Protein AF-A0A1T4Y757-F1 (afdb_monomer)

Nearest PDB structures (foldseek):
  8fqc-assembly1_H1  TM=3.745E-01  e=6.861E+00  Agrobacterium phage Milano
  8yt8-assembly1_D  TM=1.750E-01  e=9.512E+00  Mus musculus

Secondary structure (DSSP, 8-state):
-PPPPS---------------------TTS-S--HHHHHHHHHHHH-SSEEEEEEEETTEEEEEEEEE-----S--------

InterPro domains:
  IPR018743 Protein of unknown function DUF2292 [PF10055] (36-72)

Organism: NCBI:txid48467

Structure (mmCIF, N/CA/C/O backbone):
data_AF-A0A1T4Y757-F1
#
_entry.id   AF-A0A1T4Y757-F1
#
loop_
_atom_site.group_PDB
_atom_site.id
_atom_site.type_symbol
_atom_site.label_atom_id
_atom_site.label_alt_id
_atom_site.label_comp_id
_atom_site.label_asym_id
_atom_site.label_entity_id
_atom_site.label_seq_id
_atom_site.pdbx_PDB_ins_code
_atom_site.Cartn_x
_atom_site.Cartn_y
_atom_site.Cartn_z
_atom_site.occupancy
_atom_site.B_iso_or_equiv
_atom_site.auth_seq_id
_atom_site.auth_comp_id
_atom_site.auth_asym_id
_atom_site.auth_atom_id
_atom_site.pdbx_PDB_model_num
ATOM 1 N N . MET A 1 1 ? -35.019 -59.516 -29.571 1.00 54.34 1 MET A N 1
ATOM 2 C CA . MET A 1 1 ? -34.101 -58.403 -29.239 1.00 54.34 1 MET A CA 1
ATOM 3 C C . MET A 1 1 ? -34.489 -57.918 -27.852 1.00 54.34 1 MET A C 1
ATOM 5 O O . MET A 1 1 ? -35.627 -57.511 -27.675 1.00 54.34 1 MET A O 1
ATOM 9 N N . GLN A 1 2 ? -33.623 -58.124 -26.860 1.00 59.00 2 GLN A N 1
ATOM 10 C CA . GLN A 1 2 ? -33.934 -57.956 -25.436 1.00 59.00 2 GLN A CA 1
ATOM 11 C C . GLN A 1 2 ? -33.761 -56.486 -25.020 1.00 59.00 2 GLN A C 1
ATOM 13 O O . GLN A 1 2 ? -32.709 -55.905 -25.271 1.00 59.00 2 GLN A O 1
ATOM 18 N N . ILE A 1 3 ? -34.776 -55.898 -24.386 1.00 62.88 3 ILE A N 1
ATOM 19 C CA . ILE A 1 3 ? -34.713 -54.561 -23.773 1.00 62.88 3 ILE A CA 1
ATOM 20 C C . ILE A 1 3 ? -34.068 -54.720 -22.381 1.00 62.88 3 ILE A C 1
ATOM 22 O O . ILE A 1 3 ? -34.492 -55.612 -21.640 1.00 62.88 3 ILE A O 1
ATOM 26 N N . PRO A 1 4 ? -33.038 -53.934 -22.014 1.00 62.47 4 PRO A N 1
ATOM 27 C CA . PRO A 1 4 ? -32.370 -54.076 -20.721 1.00 62.47 4 PRO A CA 1
ATOM 28 C C . PRO A 1 4 ? -33.247 -53.584 -19.548 1.00 62.47 4 PRO A C 1
ATOM 30 O O . PRO A 1 4 ? -34.041 -52.657 -19.728 1.00 62.47 4 PRO A O 1
ATOM 33 N N . PRO A 1 5 ? -33.116 -54.186 -18.347 1.00 64.06 5 PRO A N 1
ATOM 34 C CA . PRO A 1 5 ? -33.880 -53.802 -17.161 1.00 64.06 5 PRO A CA 1
ATOM 35 C C . PRO A 1 5 ? -33.457 -52.425 -16.626 1.00 64.06 5 PRO A C 1
ATOM 37 O O . PRO A 1 5 ? -32.276 -52.098 -16.534 1.00 64.06 5 PRO A O 1
ATOM 40 N N . MET A 1 6 ? -34.459 -51.623 -16.268 1.00 63.69 6 MET A N 1
ATOM 41 C CA . MET A 1 6 ? -34.393 -50.187 -15.979 1.00 63.69 6 MET A CA 1
ATOM 42 C C . MET A 1 6 ? -33.904 -49.859 -14.552 1.00 63.69 6 MET A C 1
ATOM 44 O O . MET A 1 6 ? -34.512 -49.035 -13.879 1.00 63.69 6 MET A O 1
ATOM 48 N N . ASP A 1 7 ? -32.820 -50.495 -14.091 1.00 54.12 7 ASP A N 1
ATOM 49 C CA . ASP A 1 7 ? -32.281 -50.313 -12.722 1.00 54.12 7 ASP A CA 1
ATOM 50 C C . ASP A 1 7 ? -30.786 -49.919 -12.680 1.00 54.12 7 ASP A C 1
ATOM 52 O O . ASP A 1 7 ? -30.147 -49.893 -11.636 1.00 54.12 7 ASP A O 1
ATOM 56 N N . SER A 1 8 ? -30.189 -49.557 -13.820 1.00 52.72 8 SER A N 1
ATOM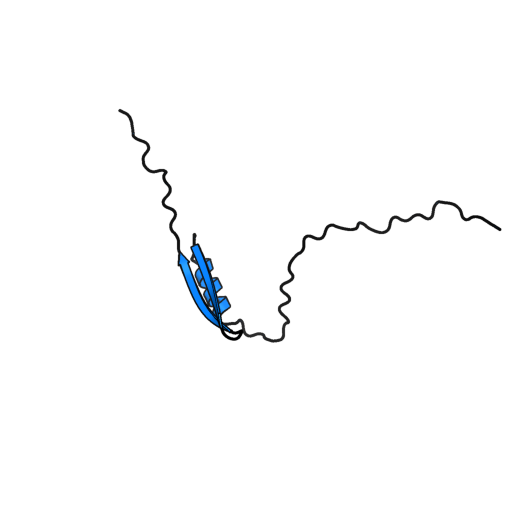 57 C CA . SER A 1 8 ? -28.784 -49.120 -13.898 1.00 52.72 8 SER A CA 1
ATOM 58 C C . SER A 1 8 ? -28.621 -47.595 -13.987 1.00 52.72 8 SER A C 1
ATOM 60 O O . SER A 1 8 ? -27.795 -47.105 -14.758 1.00 52.72 8 SER A O 1
ATOM 62 N N . TRP A 1 9 ? -29.402 -46.827 -13.220 1.00 51.91 9 TRP A N 1
ATOM 63 C CA . TRP A 1 9 ? -29.202 -45.379 -13.069 1.00 51.91 9 TRP A CA 1
ATOM 64 C C . TRP A 1 9 ? -28.415 -45.104 -11.782 1.00 51.91 9 TRP A C 1
ATOM 66 O O . TRP A 1 9 ? -28.973 -45.002 -10.695 1.00 51.91 9 TRP A O 1
ATOM 76 N N . GLN A 1 10 ? -27.092 -45.001 -11.896 1.00 60.44 10 GLN A N 1
ATOM 77 C CA . GLN A 1 10 ? -26.245 -44.457 -10.833 1.00 60.44 10 GLN A CA 1
ATOM 78 C C . GLN A 1 10 ? -26.211 -42.928 -11.005 1.00 60.44 10 GLN A C 1
ATOM 80 O O . GLN A 1 10 ? -25.637 -42.46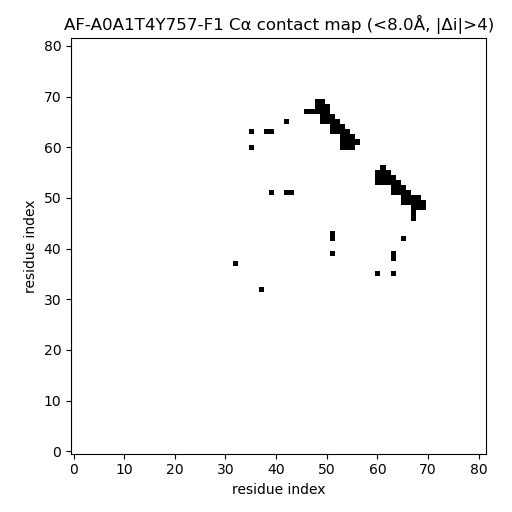2 -11.992 1.00 60.44 10 GLN A O 1
ATOM 85 N N . PRO A 1 11 ? -26.791 -42.115 -10.099 1.00 44.62 11 PRO A N 1
ATOM 86 C CA . PRO A 1 11 ? -26.564 -40.677 -10.121 1.00 44.62 11 PRO A CA 1
ATOM 87 C C . PRO A 1 11 ? -25.115 -40.422 -9.699 1.00 44.62 11 PRO A C 1
ATOM 89 O O . PRO A 1 11 ? -24.777 -40.411 -8.514 1.00 44.62 11 PRO A O 1
ATOM 92 N N . SER A 1 12 ? -24.232 -40.251 -10.681 1.00 51.91 12 SER A N 1
ATOM 93 C CA . SER A 1 12 ? -22.848 -39.873 -10.435 1.00 51.91 12 SER A CA 1
ATOM 94 C C . SER A 1 12 ? -22.812 -38.500 -9.766 1.00 51.91 12 SER A C 1
ATOM 96 O O . SER A 1 12 ? -23.138 -37.488 -10.379 1.00 51.91 12 SER A O 1
ATOM 98 N N . SER A 1 13 ? -22.410 -38.511 -8.498 1.00 47.16 13 SER A N 1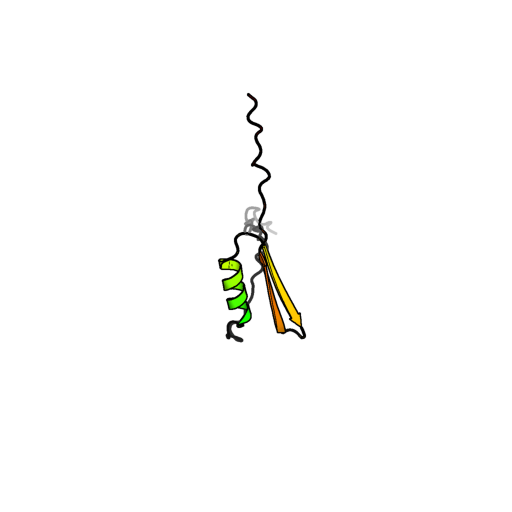
ATOM 99 C CA . SER A 1 13 ? -21.670 -37.461 -7.802 1.00 47.16 13 SER A CA 1
ATOM 100 C C . SER A 1 13 ? -22.118 -36.014 -8.027 1.00 47.16 13 SER A C 1
ATOM 102 O O . SER A 1 13 ? -21.659 -35.325 -8.930 1.00 47.16 13 SER A O 1
ATOM 104 N N . LYS A 1 14 ? -22.924 -35.536 -7.071 1.00 50.72 14 LYS A N 1
ATOM 105 C CA . LYS A 1 14 ? -22.756 -34.254 -6.359 1.00 50.72 14 LYS A CA 1
ATOM 106 C C . LYS A 1 14 ? -21.890 -33.221 -7.097 1.00 50.72 14 LYS A C 1
ATOM 108 O O . LYS A 1 14 ? -20.690 -33.117 -6.846 1.00 50.72 14 LYS A O 1
ATOM 113 N N . PHE A 1 15 ? -22.515 -32.412 -7.948 1.00 44.69 15 PHE A N 1
ATOM 114 C CA . PHE A 1 15 ? -21.888 -31.198 -8.460 1.00 44.69 15 PHE A CA 1
ATOM 115 C C . PHE A 1 15 ? -21.865 -30.163 -7.324 1.00 44.69 15 PHE A C 1
ATOM 117 O O . PHE A 1 15 ? -22.828 -29.436 -7.081 1.00 44.69 15 PHE A O 1
ATOM 124 N N . SER A 1 16 ? -20.796 -30.199 -6.530 1.00 52.28 16 SER A N 1
ATOM 125 C CA . SER A 1 16 ? -20.568 -29.285 -5.414 1.00 52.28 16 SER A CA 1
ATOM 126 C C . SER A 1 16 ? -20.361 -27.861 -5.924 1.00 52.28 16 SER A C 1
ATOM 128 O O . SER A 1 16 ? -19.520 -27.612 -6.783 1.00 52.28 16 SER A O 1
ATOM 130 N N . LEU A 1 17 ? -21.103 -26.922 -5.337 1.00 55.53 17 LEU A N 1
ATOM 131 C CA . LEU A 1 17 ? -20.909 -25.483 -5.462 1.00 55.53 17 LEU A CA 1
ATOM 132 C C . LEU A 1 17 ? -19.527 -25.110 -4.901 1.00 55.53 17 LEU A C 1
ATOM 134 O O . LEU A 1 17 ? -19.367 -24.923 -3.693 1.00 55.53 17 LEU A O 1
ATOM 138 N N . THR A 1 18 ? -18.504 -25.026 -5.746 1.00 52.06 18 THR A N 1
ATOM 139 C CA . THR A 1 18 ? -17.213 -24.488 -5.323 1.00 52.06 18 THR A CA 1
ATOM 140 C C . THR A 1 18 ? -17.295 -22.970 -5.326 1.00 52.06 18 THR A C 1
ATOM 142 O O . THR A 1 18 ? -17.347 -22.314 -6.364 1.00 52.06 18 THR A O 1
ATOM 145 N N . LYS A 1 19 ? -17.299 -22.400 -4.115 1.00 46.69 19 LYS A N 1
ATOM 146 C CA . LYS A 1 19 ? -16.847 -21.028 -3.890 1.00 46.69 19 LYS A CA 1
ATOM 147 C C . LYS A 1 19 ? -15.508 -20.883 -4.605 1.00 46.69 19 LYS A C 1
ATOM 149 O O . LYS A 1 19 ? -14.584 -21.655 -4.357 1.00 46.69 19 LYS A O 1
ATOM 154 N N . SER A 1 20 ? -15.447 -19.929 -5.519 1.00 51.31 20 SER A N 1
ATOM 155 C CA . SER A 1 20 ? -14.235 -19.482 -6.183 1.00 51.31 20 SER A CA 1
ATOM 156 C C . SER A 1 20 ? -13.217 -19.051 -5.129 1.00 51.31 20 SER A C 1
ATOM 158 O O . SER A 1 20 ? -13.208 -17.902 -4.691 1.00 51.31 20 SER A O 1
ATOM 160 N N . ASN A 1 21 ? -12.371 -19.980 -4.698 1.00 54.47 21 ASN A N 1
ATOM 161 C CA . ASN A 1 21 ? -11.152 -19.639 -3.996 1.00 54.47 21 ASN A CA 1
ATOM 162 C C . ASN A 1 21 ? -10.155 -19.249 -5.079 1.00 54.47 21 ASN A C 1
ATOM 164 O O . ASN A 1 21 ? -9.692 -20.096 -5.839 1.00 54.47 21 ASN A O 1
ATOM 168 N N . VAL A 1 22 ? -9.872 -17.950 -5.168 1.00 59.75 22 VAL A N 1
ATOM 169 C CA . VAL A 1 22 ? -8.721 -17.427 -5.904 1.00 59.75 22 VAL A CA 1
ATOM 170 C C . VAL A 1 22 ? -7.482 -18.089 -5.305 1.00 59.75 22 VAL A C 1
ATOM 172 O O . VAL A 1 22 ? -6.983 -17.681 -4.258 1.00 59.75 22 VAL A O 1
ATOM 175 N N . THR A 1 23 ? -7.022 -19.167 -5.931 1.00 45.75 23 THR A N 1
ATOM 176 C CA . THR A 1 23 ? -5.715 -19.746 -5.655 1.00 45.75 23 THR A CA 1
ATOM 177 C C . THR A 1 23 ? -4.694 -18.726 -6.137 1.00 45.75 23 THR A C 1
ATOM 179 O O . THR A 1 23 ? -4.504 -18.550 -7.337 1.00 45.75 23 THR A O 1
ATOM 182 N N . MET A 1 24 ? -4.061 -18.014 -5.201 1.00 59.25 24 MET A N 1
ATOM 183 C CA . MET A 1 24 ? -2.806 -17.328 -5.485 1.00 59.25 24 MET A CA 1
ATOM 184 C C . MET A 1 24 ? -1.762 -18.403 -5.785 1.00 59.25 24 MET A C 1
ATOM 186 O O . MET A 1 24 ? -1.122 -18.942 -4.883 1.00 59.25 24 MET A O 1
ATOM 190 N N . THR A 1 25 ? -1.641 -18.766 -7.057 1.00 44.31 25 THR A N 1
ATOM 191 C CA . THR A 1 25 ? -0.572 -19.620 -7.563 1.00 44.31 25 THR A CA 1
ATOM 192 C C . THR A 1 25 ? 0.721 -18.806 -7.526 1.00 44.31 25 THR A C 1
ATOM 194 O O . THR A 1 25 ? 1.087 -18.172 -8.509 1.00 44.31 25 THR A O 1
ATOM 197 N N . HIS A 1 26 ? 1.400 -18.760 -6.377 1.00 56.31 26 HIS A N 1
ATOM 198 C CA . HIS A 1 26 ? 2.800 -18.342 -6.344 1.00 56.31 26 HIS A CA 1
ATOM 199 C C . HIS A 1 26 ? 3.621 -19.552 -6.797 1.00 56.31 26 HIS A C 1
ATOM 201 O O . HIS A 1 26 ? 3.820 -20.506 -6.043 1.00 56.31 26 HIS A O 1
ATOM 207 N N . SER A 1 27 ? 4.007 -19.562 -8.072 1.00 48.75 27 SER A N 1
ATOM 208 C CA . SER A 1 27 ? 4.958 -20.532 -8.611 1.00 48.75 27 SER A CA 1
ATOM 209 C C . SER A 1 27 ? 6.232 -20.520 -7.746 1.00 48.75 27 SER A C 1
ATOM 211 O O . SER A 1 27 ? 6.722 -19.435 -7.437 1.00 48.75 27 SER A O 1
ATOM 213 N N . PRO A 1 28 ? 6.810 -21.670 -7.347 1.00 55.19 28 PRO A N 1
ATOM 214 C CA . PRO A 1 28 ? 7.870 -21.707 -6.333 1.00 55.19 28 PRO A CA 1
ATOM 215 C C . PRO A 1 28 ? 9.249 -21.197 -6.798 1.00 55.19 28 PRO A C 1
ATOM 217 O O . PRO A 1 28 ? 10.229 -21.391 -6.077 1.00 55.19 28 PRO A O 1
ATOM 220 N N . GLN A 1 29 ? 9.357 -20.588 -7.986 1.00 49.59 29 GLN A N 1
ATOM 221 C CA . GLN A 1 29 ? 10.639 -20.374 -8.669 1.00 49.59 29 GLN A CA 1
ATOM 222 C C . GLN A 1 29 ? 11.143 -18.924 -8.781 1.00 49.59 29 GLN A C 1
ATOM 224 O O . GLN A 1 29 ? 12.194 -18.731 -9.379 1.00 49.59 29 GLN A O 1
ATOM 229 N N . ASP A 1 30 ? 10.494 -17.952 -8.133 1.00 50.16 30 ASP A N 1
ATOM 230 C CA . ASP A 1 30 ? 11.039 -16.599 -7.900 1.00 50.16 30 ASP A CA 1
ATOM 231 C C . ASP A 1 30 ? 10.997 -16.296 -6.395 1.00 50.16 30 ASP A C 1
ATOM 233 O O . ASP A 1 30 ? 10.190 -15.532 -5.878 1.00 50.16 30 ASP A O 1
ATOM 237 N N . ASN A 1 31 ? 11.817 -17.033 -5.650 1.00 53.62 31 ASN A N 1
ATOM 238 C CA . ASN A 1 31 ? 11.711 -17.184 -4.200 1.00 53.62 31 ASN A CA 1
ATOM 239 C C . ASN A 1 31 ? 12.629 -16.210 -3.439 1.00 53.62 31 ASN A C 1
ATOM 241 O O . ASN A 1 31 ? 13.407 -16.611 -2.574 1.00 53.62 31 ASN A O 1
ATOM 245 N N . ALA A 1 32 ? 12.556 -14.922 -3.767 1.00 54.03 32 ALA A N 1
ATOM 246 C CA . ALA A 1 32 ? 12.901 -13.886 -2.802 1.00 54.03 32 ALA A CA 1
ATOM 247 C C . ALA A 1 32 ? 11.575 -13.261 -2.362 1.00 54.03 32 ALA A C 1
ATOM 249 O O . ALA A 1 32 ? 10.857 -12.763 -3.231 1.00 54.03 32 ALA A O 1
ATOM 250 N N . PRO A 1 33 ? 11.205 -13.290 -1.066 1.00 60.28 33 PRO A N 1
ATOM 251 C CA . PRO A 1 33 ? 10.068 -12.506 -0.609 1.00 60.28 33 PRO A CA 1
ATOM 252 C C . PRO A 1 33 ? 10.349 -11.063 -1.018 1.00 60.28 33 PRO A C 1
ATOM 254 O O . PRO A 1 33 ? 11.332 -10.466 -0.576 1.00 60.28 33 PRO A O 1
ATOM 257 N N . GLU A 1 34 ? 9.559 -10.545 -1.959 1.00 75.75 34 GLU A N 1
ATOM 258 C CA . GLU A 1 34 ? 9.768 -9.195 -2.454 1.00 75.75 34 GLU A CA 1
ATOM 259 C C . GLU A 1 34 ? 9.726 -8.268 -1.236 1.00 75.75 34 GLU A C 1
ATOM 261 O O . GLU A 1 34 ? 8.739 -8.267 -0.506 1.00 75.75 34 GLU A O 1
ATOM 266 N N . ALA A 1 35 ? 10.805 -7.526 -0.966 1.00 85.06 35 ALA A N 1
ATOM 267 C CA . ALA A 1 35 ? 11.003 -6.823 0.309 1.00 85.06 35 ALA A CA 1
ATOM 268 C C . ALA A 1 35 ? 9.826 -5.902 0.702 1.00 85.06 35 ALA A C 1
ATOM 270 O O . ALA A 1 35 ? 9.594 -5.626 1.879 1.00 85.06 35 ALA A O 1
ATOM 271 N N . TRP A 1 36 ? 9.039 -5.451 -0.279 1.00 89.19 36 TRP A N 1
ATOM 272 C CA . TRP A 1 36 ? 7.823 -4.674 -0.057 1.00 89.19 36 TRP A CA 1
ATOM 273 C C . TRP A 1 36 ? 6.707 -5.463 0.649 1.00 89.19 36 TRP A C 1
ATOM 275 O O . TRP A 1 36 ? 5.928 -4.862 1.389 1.00 89.19 36 TRP A O 1
ATOM 285 N N . ILE A 1 37 ? 6.635 -6.786 0.481 1.00 92.69 37 ILE A N 1
ATOM 286 C CA . ILE A 1 37 ? 5.661 -7.663 1.145 1.00 92.69 37 ILE A CA 1
ATOM 287 C C . ILE A 1 37 ? 5.851 -7.605 2.658 1.00 92.69 37 ILE A C 1
ATOM 289 O O . ILE A 1 37 ? 4.877 -7.439 3.395 1.00 92.69 37 ILE A O 1
ATOM 293 N N . ASP A 1 38 ? 7.093 -7.692 3.133 1.00 92.44 38 ASP A N 1
ATOM 294 C CA . ASP A 1 38 ? 7.388 -7.628 4.565 1.00 92.44 38 ASP A CA 1
ATOM 295 C C . ASP A 1 38 ? 7.109 -6.230 5.129 1.00 92.44 38 ASP A C 1
ATOM 297 O O . ASP A 1 38 ? 6.545 -6.099 6.218 1.00 92.44 38 ASP A O 1
ATOM 301 N N . ILE A 1 39 ? 7.375 -5.178 4.347 1.00 91.44 39 ILE A N 1
ATOM 302 C CA . ILE A 1 39 ? 7.013 -3.798 4.701 1.00 91.44 39 ILE A CA 1
ATOM 303 C C . ILE A 1 39 ? 5.490 -3.649 4.848 1.00 91.44 39 ILE A C 1
ATOM 305 O O . ILE A 1 39 ? 5.019 -3.053 5.822 1.00 91.44 39 ILE A O 1
ATOM 309 N N . VAL A 1 40 ? 4.704 -4.191 3.912 1.00 94.31 40 VAL A N 1
ATOM 310 C CA . VAL A 1 40 ? 3.233 -4.170 3.981 1.00 94.31 40 VAL A CA 1
ATOM 311 C C . VAL A 1 40 ? 2.746 -4.945 5.200 1.00 94.31 40 VAL A C 1
ATOM 313 O O . VAL A 1 40 ? 1.926 -4.423 5.956 1.00 94.31 40 VAL A O 1
ATOM 316 N N . ARG A 1 41 ? 3.275 -6.151 5.434 1.00 94.06 41 ARG A N 1
ATOM 317 C CA . ARG A 1 41 ? 2.927 -6.972 6.604 1.00 94.06 41 ARG A CA 1
ATOM 318 C C . ARG A 1 41 ? 3.175 -6.219 7.904 1.00 94.06 41 ARG A C 1
ATOM 320 O O . ARG A 1 41 ? 2.280 -6.162 8.742 1.00 94.06 41 ARG A O 1
ATOM 327 N N . GLN A 1 42 ? 4.340 -5.591 8.041 1.00 93.81 42 GLN A N 1
ATOM 328 C CA . GLN A 1 42 ? 4.691 -4.830 9.235 1.00 93.81 42 GLN A CA 1
ATOM 329 C C . GLN A 1 42 ? 3.753 -3.633 9.452 1.00 93.81 42 GLN A C 1
ATOM 331 O O . GLN A 1 42 ? 3.294 -3.414 10.573 1.00 93.81 42 GLN A O 1
ATOM 336 N N . LYS A 1 43 ? 3.438 -2.880 8.389 1.00 93.06 43 LYS A N 1
ATOM 337 C CA . LYS A 1 43 ? 2.541 -1.711 8.452 1.00 93.06 43 LYS A CA 1
ATOM 338 C C . LYS A 1 43 ? 1.109 -2.103 8.815 1.00 93.06 43 LYS A C 1
ATOM 340 O O . LYS A 1 43 ? 0.498 -1.458 9.664 1.00 93.06 43 LYS A O 1
ATOM 345 N N . VAL A 1 44 ? 0.583 -3.163 8.197 1.00 94.94 44 VAL A N 1
ATOM 346 C CA . VAL A 1 44 ? -0.772 -3.665 8.477 1.00 94.94 44 VAL A CA 1
ATOM 347 C C . VAL A 1 44 ? -0.860 -4.246 9.885 1.00 94.94 44 VAL A C 1
ATOM 349 O O . VAL A 1 44 ? -1.844 -3.990 10.571 1.00 94.94 44 VAL A O 1
ATOM 352 N N . ALA A 1 45 ? 0.164 -4.969 10.349 1.00 94.81 45 ALA A N 1
ATOM 353 C CA . ALA A 1 45 ? 0.172 -5.556 11.689 1.00 94.81 45 ALA A CA 1
ATOM 354 C C . ALA A 1 45 ? 0.056 -4.502 12.804 1.00 94.81 45 ALA A C 1
ATOM 356 O O . ALA A 1 45 ? -0.572 -4.761 13.828 1.00 94.81 45 ALA A O 1
ATOM 357 N N . SER A 1 46 ? 0.627 -3.310 12.606 1.00 90.38 46 SER A N 1
ATOM 358 C CA . SER A 1 46 ? 0.515 -2.194 13.554 1.00 90.38 46 SER A CA 1
ATOM 359 C C . SER A 1 46 ? -0.752 -1.344 13.393 1.00 90.38 46 SER A C 1
ATOM 361 O O . SER A 1 46 ? -1.033 -0.516 14.255 1.00 90.38 46 SER A O 1
ATOM 363 N N . MET A 1 47 ? -1.509 -1.498 12.302 1.00 92.75 47 MET A N 1
ATOM 364 C CA . MET A 1 47 ? -2.597 -0.582 11.951 1.00 92.75 47 MET A CA 1
ATOM 365 C C . MET A 1 47 ? -3.945 -1.065 12.491 1.00 92.75 47 MET A C 1
ATOM 367 O O . MET A 1 47 ? -4.460 -2.104 12.083 1.00 92.75 47 MET A O 1
ATOM 371 N N . ARG A 1 48 ? -4.580 -0.264 13.355 1.00 89.62 48 ARG A N 1
ATOM 372 C CA . ARG A 1 48 ? -5.917 -0.579 13.892 1.00 89.62 48 ARG A CA 1
ATOM 373 C C .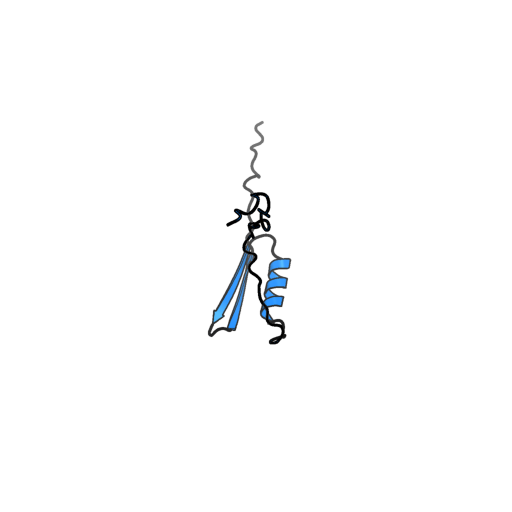 ARG A 1 48 ? -7.044 -0.284 12.902 1.00 89.62 48 ARG A C 1
ATOM 375 O O . ARG A 1 48 ? -8.005 -1.044 12.803 1.00 89.62 48 ARG A O 1
ATOM 382 N N . PHE A 1 49 ? -6.963 0.847 12.210 1.00 90.50 49 PHE A N 1
ATOM 383 C CA . PHE A 1 49 ? -7.916 1.242 11.178 1.00 90.50 49 PHE A CA 1
ATOM 384 C C . PHE A 1 49 ? -7.214 2.161 10.181 1.00 90.50 49 PHE A C 1
ATOM 386 O O . PHE A 1 49 ? -6.478 3.061 10.576 1.00 90.50 49 PHE A O 1
ATOM 393 N N . GLY A 1 50 ? -7.425 1.945 8.886 1.00 92.94 50 GLY A N 1
ATOM 394 C CA . GLY A 1 50 ? -6.716 2.694 7.858 1.00 92.94 50 GLY A CA 1
ATOM 395 C C . GLY A 1 50 ? -6.671 1.969 6.521 1.00 92.94 50 GLY A C 1
ATOM 396 O O . GLY A 1 50 ? -7.515 1.118 6.237 1.00 92.94 50 GLY A O 1
ATOM 397 N N . SER A 1 51 ? -5.708 2.342 5.687 1.00 94.94 51 SER A N 1
ATOM 398 C CA . SER A 1 51 ? -5.471 1.744 4.373 1.00 94.94 51 SER A CA 1
ATOM 399 C C . SER A 1 51 ? -3.981 1.700 4.058 1.00 94.94 51 SER A C 1
ATOM 401 O O . SER A 1 51 ? -3.247 2.619 4.413 1.00 94.94 51 SER A O 1
ATOM 403 N N . VAL A 1 52 ? -3.548 0.663 3.343 1.00 96.12 52 VAL A N 1
ATOM 404 C CA . VAL A 1 52 ? -2.207 0.577 2.755 1.00 96.12 52 VAL A CA 1
ATOM 405 C C . VAL A 1 52 ? -2.349 0.657 1.242 1.00 96.12 52 VAL A C 1
ATOM 407 O O . VAL A 1 52 ? -3.157 -0.065 0.660 1.00 96.12 52 VAL A O 1
ATOM 410 N N . GLN A 1 53 ? -1.588 1.549 0.620 1.00 95.75 53 GLN A N 1
ATOM 411 C CA . GLN A 1 53 ? -1.565 1.754 -0.821 1.00 95.75 53 GLN A CA 1
ATOM 412 C C . GLN A 1 53 ? -0.220 1.297 -1.372 1.00 95.75 53 GLN A C 1
ATOM 414 O O . GLN A 1 53 ? 0.834 1.651 -0.849 1.00 95.75 53 GLN A O 1
ATOM 419 N N . ILE A 1 54 ? -0.270 0.513 -2.441 1.00 95.56 54 ILE A N 1
ATOM 420 C CA . ILE A 1 54 ? 0.910 0.024 -3.148 1.00 95.56 54 ILE A CA 1
ATOM 421 C C . ILE A 1 54 ? 0.896 0.661 -4.532 1.00 95.56 54 ILE A C 1
ATOM 423 O O . ILE A 1 54 ? -0.112 0.581 -5.236 1.00 95.56 54 ILE A O 1
ATOM 427 N N . VAL A 1 55 ? 2.000 1.297 -4.912 1.00 95.44 55 VAL A N 1
ATOM 428 C CA . VAL A 1 55 ? 2.178 1.873 -6.246 1.00 95.44 55 VAL A CA 1
ATOM 429 C C . VAL A 1 55 ? 3.122 0.978 -7.030 1.00 95.44 55 VAL A C 1
ATOM 431 O O . VAL A 1 55 ? 4.215 0.646 -6.565 1.00 95.44 55 VAL A O 1
ATOM 434 N N . VAL A 1 56 ? 2.677 0.583 -8.220 1.00 95.56 56 VAL A N 1
ATOM 435 C CA . VAL A 1 56 ? 3.438 -0.245 -9.153 1.00 95.56 56 VAL A CA 1
ATOM 436 C C . VAL A 1 56 ? 3.753 0.592 -10.381 1.00 95.56 56 VAL A C 1
ATOM 438 O O . VAL A 1 56 ? 2.851 1.176 -10.980 1.00 95.56 56 VAL A O 1
ATOM 441 N N . HIS A 1 57 ? 5.020 0.622 -10.771 1.00 93.81 57 HIS A N 1
ATOM 442 C CA . HIS A 1 57 ? 5.477 1.223 -12.016 1.00 93.81 57 HIS A CA 1
ATOM 443 C C . HIS A 1 57 ? 6.323 0.192 -12.765 1.00 93.81 57 HIS A C 1
ATOM 445 O O . HIS A 1 57 ? 7.146 -0.485 -12.154 1.00 93.81 57 HIS A O 1
ATOM 451 N N . GLU A 1 58 ? 6.095 0.028 -14.071 1.00 92.44 58 GLU A N 1
ATOM 452 C CA . GLU A 1 58 ? 6.862 -0.915 -14.913 1.00 92.44 58 GLU A CA 1
ATOM 453 C C . GLU A 1 58 ? 6.873 -2.366 -14.382 1.00 92.44 58 GLU A C 1
ATOM 455 O O . GLU A 1 58 ? 7.870 -3.080 -14.461 1.00 92.44 58 GLU A O 1
ATOM 460 N N . GLY A 1 59 ? 5.755 -2.811 -13.798 1.00 88.94 59 GLY A N 1
ATOM 461 C CA . GLY A 1 59 ? 5.628 -4.160 -13.233 1.00 88.94 59 GLY A CA 1
ATOM 462 C C . GLY A 1 59 ? 6.395 -4.378 -11.925 1.00 88.94 59 GLY A C 1
ATOM 463 O O . GLY A 1 59 ? 6.461 -5.508 -11.452 1.00 88.94 59 GLY A O 1
ATOM 464 N N . ARG A 1 60 ? 6.956 -3.320 -11.325 1.00 89.12 60 ARG A N 1
ATOM 465 C CA . ARG A 1 60 ? 7.665 -3.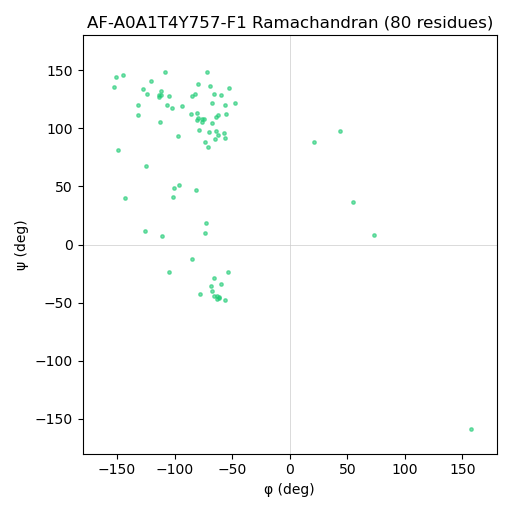368 -10.041 1.00 89.12 60 ARG A CA 1
ATOM 466 C C . ARG A 1 60 ? 6.998 -2.453 -9.027 1.00 89.12 60 ARG A C 1
ATOM 468 O O . ARG A 1 60 ? 6.568 -1.348 -9.356 1.00 89.12 60 ARG A O 1
ATOM 475 N N . VAL A 1 61 ? 6.925 -2.896 -7.777 1.00 92.50 61 VAL A N 1
ATOM 476 C CA . VAL A 1 61 ? 6.477 -2.031 -6.681 1.00 92.50 61 VAL A CA 1
ATOM 477 C C . VAL A 1 61 ? 7.519 -0.942 -6.457 1.00 92.50 61 VAL A C 1
ATOM 479 O O . VAL A 1 61 ? 8.679 -1.235 -6.176 1.00 92.50 6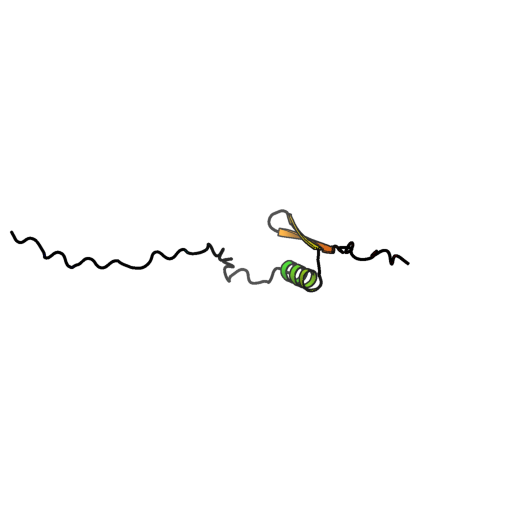1 VAL A O 1
ATOM 482 N N . THR A 1 62 ? 7.100 0.313 -6.573 1.00 93.75 62 THR A N 1
ATOM 483 C CA . THR A 1 62 ? 7.957 1.484 -6.358 1.00 93.75 62 THR A CA 1
ATOM 484 C C . THR A 1 62 ? 7.670 2.174 -5.035 1.00 93.75 62 THR A C 1
ATOM 486 O O . THR A 1 62 ? 8.550 2.839 -4.492 1.00 93.75 62 THR A O 1
ATOM 489 N N . GLN A 1 63 ? 6.463 2.006 -4.486 1.00 93.25 63 GLN A N 1
ATOM 490 C CA . GLN A 1 63 ? 6.054 2.696 -3.267 1.00 93.25 63 GLN A CA 1
ATOM 491 C C . GLN A 1 63 ? 5.041 1.888 -2.459 1.00 93.25 63 GLN A C 1
ATOM 493 O O . GLN A 1 63 ? 4.156 1.231 -3.008 1.00 93.25 63 GLN A O 1
ATOM 498 N N . VAL A 1 64 ? 5.161 1.991 -1.135 1.00 94.44 64 VAL A N 1
ATOM 499 C CA . VAL A 1 64 ? 4.207 1.452 -0.162 1.00 94.44 64 VAL A CA 1
ATOM 500 C C . VAL A 1 64 ? 3.885 2.534 0.862 1.00 94.44 64 VAL A C 1
ATOM 502 O O . VAL A 1 64 ? 4.718 2.886 1.702 1.00 94.44 64 VAL A O 1
ATOM 505 N N . GLU A 1 65 ? 2.655 3.026 0.829 1.00 94.38 65 GLU A N 1
ATOM 506 C CA . GLU A 1 65 ? 2.144 4.032 1.757 1.00 94.38 65 GLU A CA 1
ATOM 507 C C . GLU A 1 65 ? 1.137 3.427 2.729 1.00 94.38 65 GLU A C 1
ATOM 509 O O . GLU A 1 65 ? 0.407 2.497 2.402 1.00 94.38 65 GLU A O 1
ATOM 514 N N . SER A 1 66 ? 1.088 3.962 3.945 1.00 93.44 66 SER A N 1
ATOM 515 C CA . SER A 1 66 ? 0.187 3.510 5.003 1.00 93.44 66 SER A CA 1
ATOM 516 C C . SER A 1 66 ? -0.494 4.719 5.618 1.00 93.44 66 SER A C 1
ATOM 518 O O . SER A 1 66 ? 0.175 5.595 6.160 1.00 93.44 66 SER A O 1
ATOM 520 N N . THR A 1 67 ? -1.819 4.749 5.554 1.00 93.62 67 THR A N 1
ATOM 521 C CA . THR A 1 67 ? -2.652 5.818 6.099 1.00 93.62 67 THR A CA 1
ATOM 522 C C . THR A 1 67 ? -3.455 5.273 7.267 1.00 93.62 67 THR A C 1
ATOM 524 O O . THR A 1 67 ? -4.432 4.553 7.063 1.00 93.62 67 THR A O 1
ATOM 527 N N . GLU A 1 68 ? -3.069 5.633 8.487 1.00 91.50 68 GLU A N 1
ATOM 528 C CA . GLU A 1 68 ? -3.859 5.335 9.679 1.00 91.50 68 GLU A CA 1
ATOM 529 C C . GLU A 1 68 ? -5.013 6.336 9.814 1.00 91.50 68 GLU A C 1
ATOM 531 O O . GLU A 1 68 ? -4.867 7.532 9.553 1.00 91.50 68 GLU A O 1
ATOM 536 N N . LYS A 1 69 ? -6.192 5.837 10.179 1.00 87.00 69 LYS A N 1
ATOM 537 C CA . LYS A 1 69 ? -7.408 6.628 10.362 1.00 87.00 69 LYS A CA 1
ATOM 538 C C . LYS A 1 69 ? -7.928 6.399 11.777 1.00 87.00 69 LYS A C 1
ATOM 540 O O . LYS A 1 69 ? -8.152 5.266 12.192 1.00 87.00 69 LYS A O 1
ATOM 545 N N . THR A 1 70 ? -8.210 7.478 12.495 1.00 83.25 70 THR A N 1
ATOM 546 C CA . THR A 1 70 ? -8.838 7.409 13.819 1.00 83.25 70 THR A CA 1
ATOM 547 C C . THR A 1 70 ? -10.309 7.764 13.685 1.00 83.25 70 THR A C 1
ATOM 549 O O . THR A 1 70 ? -10.654 8.872 13.279 1.00 83.25 70 THR A O 1
ATO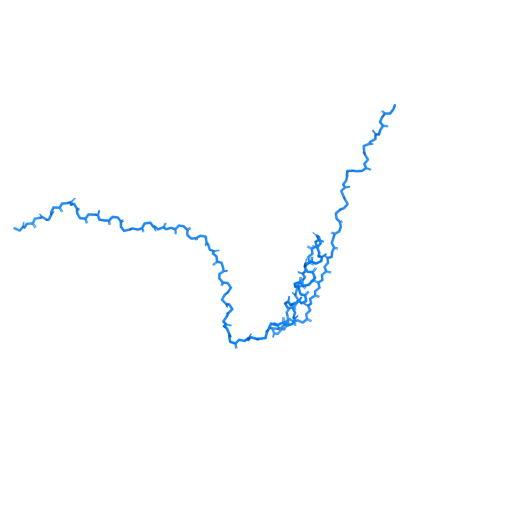M 552 N N . ARG A 1 71 ? -11.199 6.822 14.014 1.00 78.06 71 ARG A N 1
ATOM 553 C CA . ARG A 1 71 ? -12.631 7.117 14.128 1.00 78.06 71 ARG A CA 1
ATOM 554 C C . ARG A 1 71 ? -12.875 7.748 15.494 1.00 78.06 71 ARG A C 1
ATOM 556 O O . ARG A 1 71 ? -12.708 7.084 16.511 1.00 78.06 71 ARG A O 1
ATOM 563 N N . LEU A 1 72 ? -13.261 9.018 15.513 1.00 80.38 72 LEU A N 1
ATOM 564 C CA . LEU A 1 72 ? -13.780 9.657 16.717 1.00 80.38 72 LEU A CA 1
ATOM 565 C C . LEU A 1 72 ? -15.218 9.156 16.901 1.00 80.38 72 LEU A C 1
ATOM 567 O O . LEU A 1 72 ? -16.100 9.513 16.121 1.00 80.38 72 LEU A O 1
ATOM 571 N N . SER A 1 73 ? -15.446 8.258 17.863 1.00 69.88 73 SER A N 1
ATOM 572 C CA . SER A 1 73 ? -16.807 7.845 18.218 1.00 69.88 73 SER A CA 1
ATOM 573 C C . SER A 1 73 ? -17.589 9.072 18.679 1.00 69.88 73 SER A C 1
ATOM 575 O O . SER A 1 73 ? -17.152 9.781 19.579 1.00 69.88 73 SER A O 1
ATOM 577 N N . ASN A 1 74 ? -18.769 9.294 18.104 1.00 64.75 74 ASN A N 1
ATOM 578 C CA . ASN A 1 74 ? -19.681 10.378 18.486 1.00 64.75 74 ASN A CA 1
ATOM 579 C C . ASN A 1 74 ? -20.386 10.129 19.844 1.00 64.75 74 ASN A C 1
ATOM 581 O O . ASN A 1 74 ? -21.425 10.712 20.133 1.00 64.75 74 ASN A O 1
ATOM 585 N N . GLU A 1 75 ? -19.858 9.229 20.676 1.00 62.94 75 GLU A N 1
ATOM 586 C CA . GLU A 1 75 ? -20.459 8.784 21.938 1.00 62.94 75 GLU A CA 1
ATOM 587 C C . GLU A 1 75 ? -19.809 9.488 23.135 1.00 62.94 75 GLU A C 1
ATOM 589 O O . GLU A 1 75 ? -19.356 8.863 24.087 1.00 62.94 75 GLU A O 1
ATOM 594 N N . ALA A 1 76 ? -19.679 10.810 23.076 1.00 65.06 76 ALA A N 1
ATOM 595 C CA . ALA A 1 76 ? -19.126 11.558 24.199 1.00 65.06 76 ALA A CA 1
ATOM 596 C C . ALA A 1 76 ? -19.808 12.904 24.406 1.00 65.06 76 ALA A C 1
ATOM 598 O O . ALA A 1 76 ? -19.136 13.868 24.731 1.00 65.06 76 ALA A O 1
ATOM 599 N N . VAL A 1 77 ? -21.133 12.980 24.262 1.00 64.75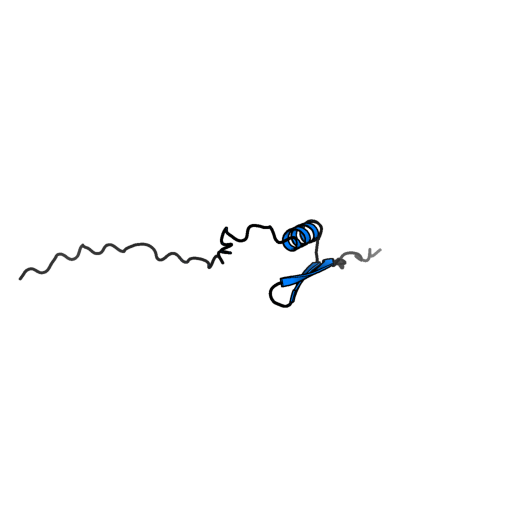 77 VAL A N 1
ATOM 600 C CA . VAL A 1 77 ? -21.917 13.967 25.017 1.00 64.75 77 VAL A CA 1
ATOM 601 C C . VAL A 1 77 ? -23.308 13.388 25.271 1.00 64.75 77 VAL A C 1
ATOM 603 O O . VAL A 1 77 ? -24.260 13.684 24.557 1.00 64.75 77 VAL A O 1
ATOM 606 N N . THR A 1 78 ? -23.461 12.543 26.287 1.00 64.81 78 THR A N 1
ATOM 607 C CA . THR A 1 78 ? -24.758 12.438 26.963 1.00 64.81 78 THR A CA 1
ATOM 608 C C . THR A 1 78 ? -24.898 13.702 27.815 1.00 64.81 78 THR A C 1
ATOM 610 O O . THR A 1 78 ? -24.166 13.846 28.796 1.00 64.81 78 THR A O 1
ATOM 613 N N . PRO A 1 79 ? -25.764 14.673 27.461 1.00 68.62 79 PRO A N 1
ATOM 614 C CA . PRO A 1 79 ? -26.005 15.806 28.339 1.00 68.62 79 PRO A CA 1
ATOM 615 C C . PRO A 1 79 ? -26.640 15.270 29.623 1.00 68.62 79 PRO A C 1
ATOM 617 O O . PRO A 1 79 ? -27.779 14.801 29.624 1.00 68.62 79 PRO A O 1
ATOM 620 N N . ILE A 1 80 ? -25.880 15.301 30.719 1.00 76.69 80 ILE A N 1
ATOM 621 C CA . ILE A 1 80 ? -26.376 15.011 32.064 1.00 76.69 80 ILE A CA 1
ATOM 622 C C . ILE A 1 80 ? -27.409 16.094 32.382 1.00 76.69 80 ILE A C 1
ATOM 624 O O . ILE A 1 80 ? -27.059 17.217 32.744 1.00 76.69 80 ILE A O 1
ATOM 628 N N . ARG A 1 81 ? -28.688 15.777 32.183 1.00 66.50 81 ARG A N 1
ATOM 629 C CA . ARG A 1 81 ? -29.804 16.661 32.516 1.00 66.50 81 ARG A CA 1
ATOM 630 C C . ARG A 1 81 ? -29.992 16.625 34.037 1.00 66.50 81 ARG A C 1
ATOM 632 O O . ARG A 1 81 ? -30.412 15.598 34.565 1.00 66.50 81 ARG A O 1
ATOM 639 N N . LYS A 1 82 ? -29.620 17.711 34.718 1.00 63.91 82 LYS A N 1
ATOM 640 C CA . LYS A 1 82 ? -30.022 18.008 36.102 1.00 63.91 82 LYS A CA 1
ATOM 641 C C . LYS A 1 82 ? -31.234 18.926 36.091 1.00 63.91 82 LYS A C 1
ATOM 643 O O . LYS A 1 82 ? -31.308 19.759 35.159 1.00 63.91 82 LYS A O 1
#

Foldseek 3Di:
DDDDDPDPDDPPDDPDDDDPDPPPPPPPPPPDPQVVNVVVVVLVVPAPDWDWDWDDDPNHTPDIDTGHDDDDPPPPDPPPDD

Mean predicted aligned error: 17.26 Å

pLDDT: mean 73.21, std 18.4, range [44.31, 96.12]

Sequence (82 aa):
MQIPPMDSWQPSSKFSLTKSNVTMTHSPQDNAPEAWIDIVRQKVASMRFGSVQIVVHEGRVTQVESTEKTRLSNEAVTPIRK

Solvent-accessible surface area (backbone atoms only — not comparable to full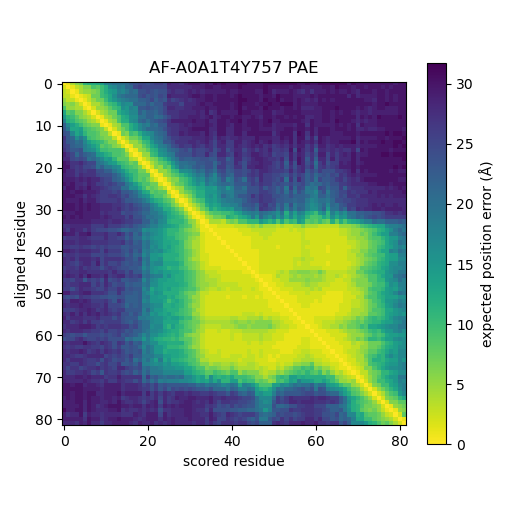-atom values): 6008 Å² total; per-residue (Å²): 135,88,82,80,81,96,76,83,80,75,86,79,70,84,85,71,87,72,78,85,71,83,74,80,78,74,69,88,82,72,83,60,82,55,69,65,57,59,53,50,50,56,54,54,73,75,51,90,42,64,54,73,48,75,42,70,54,96,93,37,81,76,45,79,49,76,48,79,51,84,84,80,74,88,84,79,73,80,79,83,83,126

Radius of gyration: 28.19 Å; Cα contacts (8 Å, |Δi|>4): 43; chains: 1; bounding box: 48×76×65 Å